Protein AF-A0AAW5VHL7-F1 (afdb_monomer)

Secondary structure (DSSP, 8-state):
--HHHHHHHHHHS-TTS---SHHHHHHHHHHHHHHHHS-HHHHHHHHTT--HHHHHHHHHHHHHHHHHHHHHT-HHHHHHHHHHHHHHTT-S-HHHHHHHHHHHHHHHHHTT--HHHHHHHHGGGS-HHHHHHHHHHHHS-GGGG-GGGGTEEEEEETTEEEEEE-

Solvent-accessible surface area (backbone atoms only — not comparable to full-atom values): 9228 Å² total; per-residue (Å²): 133,57,74,66,59,52,51,57,49,54,63,70,52,71,70,91,51,80,82,92,49,72,67,61,56,49,53,49,37,51,48,33,55,50,59,75,69,48,52,71,72,58,47,54,56,52,41,72,68,55,46,76,67,48,30,54,44,30,51,48,49,21,45,52,26,17,28,49,16,52,67,69,64,34,68,60,31,45,52,22,22,52,43,27,46,32,48,33,46,69,71,86,44,70,68,59,52,50,55,46,50,32,44,40,46,52,26,24,59,74,58,74,45,63,50,66,61,55,52,63,72,48,44,88,73,25,49,73,69,32,33,53,52,51,53,54,58,72,72,46,69,66,83,73,52,41,51,70,80,69,46,36,39,80,45,72,57,96,84,39,52,39,81,39,78,101

Sequence (166 aa):
MKAGEYLTKFESMDTRKRPDSSEVYQIFVDFASLIVSLKEDDLEQIKKQVNLNLAKKLLSISGYLSEYSMFTNSKQCLHAALICHCIEDTFIDYRENIRYLVLIEFAAKKINVDFFNLVKSILPYCSVRTKENLENYINRDGSLNELKNFQIKFKMVEGYPTFLPE

Radius of gyration: 14.68 Å; Cα contacts (8 Å, |Δi|>4): 199; chains: 1; bounding box: 36×28×38 Å

Organism: NCBI:txid2950025

Structure (mmCIF, N/CA/C/O backbone):
data_AF-A0AAW5VHL7-F1
#
_entry.id   AF-A0AAW5VHL7-F1
#
loop_
_atom_site.group_PDB
_atom_site.id
_atom_site.type_symbol
_atom_site.label_atom_id
_atom_site.label_alt_id
_atom_site.label_comp_id
_atom_site.label_asym_id
_atom_site.label_entity_id
_atom_site.label_seq_id
_atom_site.pdbx_PDB_ins_code
_atom_site.Cartn_x
_atom_site.Cartn_y
_atom_site.Cartn_z
_atom_site.occupancy
_atom_site.B_iso_or_equiv
_atom_site.auth_seq_id
_atom_site.auth_comp_id
_atom_site.auth_asym_id
_atom_site.auth_atom_id
_atom_site.pdbx_PDB_model_num
ATOM 1 N N . MET A 1 1 ? 8.256 -2.132 19.561 1.00 66.25 1 MET A N 1
ATOM 2 C CA . MET A 1 1 ? 7.731 -0.812 19.166 1.00 66.25 1 MET A CA 1
ATOM 3 C C . MET A 1 1 ? 6.215 -0.906 19.171 1.00 66.25 1 MET A C 1
ATOM 5 O O . MET A 1 1 ? 5.695 -1.891 18.656 1.00 66.25 1 MET A O 1
ATOM 9 N N . LYS A 1 2 ? 5.513 0.020 19.826 1.00 85.31 2 LYS A N 1
ATOM 10 C CA . LYS A 1 2 ? 4.038 0.064 19.808 1.00 85.31 2 LYS A CA 1
ATOM 11 C C . LYS A 1 2 ? 3.555 0.671 18.488 1.00 85.31 2 LYS A C 1
ATOM 13 O O . LYS A 1 2 ? 4.269 1.462 17.883 1.00 85.31 2 LYS A O 1
ATOM 18 N N . ALA A 1 3 ? 2.336 0.358 18.049 1.00 83.00 3 ALA A N 1
ATOM 19 C CA . ALA A 1 3 ? 1.827 0.841 16.759 1.00 83.00 3 ALA A CA 1
ATOM 20 C C . ALA A 1 3 ? 1.771 2.382 16.676 1.00 83.00 3 ALA A C 1
ATOM 22 O O . ALA A 1 3 ? 2.112 2.947 15.641 1.00 83.00 3 ALA A O 1
ATOM 23 N N . GLY A 1 4 ? 1.470 3.069 17.785 1.00 85.31 4 GLY A N 1
ATOM 24 C CA . GLY A 1 4 ? 1.528 4.535 17.851 1.00 85.31 4 GLY A CA 1
ATOM 25 C C . GLY A 1 4 ? 2.934 5.119 17.640 1.00 85.31 4 GLY A C 1
ATOM 26 O O . GLY A 1 4 ? 3.071 6.168 17.022 1.00 85.31 4 GLY A O 1
ATOM 27 N N . GLU A 1 5 ? 3.994 4.416 18.060 1.00 92.25 5 GLU A N 1
ATOM 28 C CA . GLU A 1 5 ? 5.382 4.868 17.853 1.00 92.25 5 GLU A CA 1
ATOM 29 C C . GLU A 1 5 ? 5.752 4.861 16.360 1.00 92.25 5 GLU A C 1
ATOM 31 O O . GLU A 1 5 ? 6.457 5.758 15.893 1.00 92.25 5 GLU A O 1
ATOM 36 N N . TYR A 1 6 ? 5.230 3.898 15.587 1.00 93.88 6 TYR A N 1
ATOM 37 C CA . TYR A 1 6 ? 5.372 3.899 14.128 1.00 93.88 6 TYR A CA 1
ATOM 38 C C . TYR A 1 6 ? 4.650 5.085 13.491 1.00 93.88 6 TYR A C 1
ATOM 40 O O . TYR A 1 6 ? 5.229 5.741 12.628 1.00 93.88 6 TYR A O 1
ATOM 48 N N . LEU A 1 7 ? 3.425 5.399 13.932 1.00 92.25 7 LEU A N 1
ATOM 49 C CA . LEU A 1 7 ? 2.677 6.538 13.394 1.00 92.25 7 LEU A CA 1
ATOM 50 C C . LEU A 1 7 ? 3.417 7.858 13.629 1.00 92.25 7 LEU A C 1
ATOM 52 O O . LEU A 1 7 ? 3.626 8.604 12.677 1.00 92.25 7 LEU A O 1
ATOM 56 N N . THR A 1 8 ? 3.908 8.107 14.848 1.00 93.12 8 THR A N 1
ATOM 57 C CA . THR A 1 8 ? 4.735 9.292 15.141 1.00 93.12 8 THR A CA 1
ATOM 58 C C . THR A 1 8 ? 5.989 9.329 14.268 1.00 93.12 8 THR A C 1
ATOM 60 O O . THR A 1 8 ? 6.371 10.380 13.747 1.00 93.12 8 THR A O 1
ATOM 63 N N . LYS A 1 9 ? 6.624 8.173 14.042 1.00 94.19 9 LYS A N 1
ATOM 64 C CA . LYS A 1 9 ? 7.777 8.088 13.145 1.00 94.19 9 LYS A CA 1
ATOM 65 C C . LYS A 1 9 ? 7.394 8.484 11.717 1.00 94.19 9 LYS A C 1
ATOM 67 O O . LYS A 1 9 ? 8.079 9.319 11.132 1.00 94.19 9 LYS A O 1
ATOM 72 N N . PHE A 1 10 ? 6.292 7.967 11.177 1.00 94.81 10 PHE A N 1
ATOM 73 C CA . PHE A 1 10 ? 5.799 8.322 9.840 1.00 94.81 10 PHE A CA 1
ATOM 74 C C . PHE A 1 10 ? 5.421 9.799 9.738 1.00 94.81 10 PHE A C 1
ATOM 76 O O . PHE A 1 10 ? 5.740 10.448 8.742 1.00 94.81 10 PHE A O 1
ATOM 83 N N . GLU A 1 11 ? 4.833 10.379 10.783 1.00 93.25 11 GLU A N 1
ATOM 84 C CA . GLU A 1 11 ? 4.562 11.815 10.842 1.00 93.25 11 GLU A CA 1
ATOM 85 C C . GLU A 1 11 ? 5.834 12.660 10.735 1.00 93.25 11 GLU A C 1
ATOM 87 O O . GLU A 1 11 ? 5.789 13.730 10.130 1.00 93.25 11 GLU A O 1
ATOM 92 N N . SER A 1 12 ? 6.975 12.174 11.224 1.00 92.88 12 SER A N 1
ATOM 93 C CA . SER A 1 12 ? 8.259 12.876 11.099 1.00 92.88 12 SER A CA 1
ATOM 94 C C . SER A 1 12 ? 8.988 12.640 9.765 1.00 92.88 12 SER A C 1
ATOM 96 O O . SER A 1 12 ? 9.863 13.424 9.403 1.00 92.88 12 SER A O 1
ATOM 98 N N . MET A 1 13 ? 8.628 11.599 9.003 1.00 93.31 13 MET A N 1
ATOM 99 C CA . MET A 1 13 ? 9.293 11.259 7.736 1.00 93.31 13 MET A CA 1
ATOM 100 C C . MET A 1 13 ? 8.966 12.252 6.609 1.00 93.31 13 MET A C 1
ATOM 102 O O . MET A 1 13 ? 7.810 12.641 6.425 1.00 93.31 13 MET A O 1
ATOM 106 N N . ASP A 1 14 ? 9.966 12.619 5.802 1.00 92.50 14 ASP A N 1
ATOM 107 C CA . ASP A 1 14 ? 9.763 13.382 4.564 1.00 92.50 14 ASP A CA 1
ATOM 108 C C . ASP A 1 14 ? 9.415 12.440 3.404 1.00 92.50 14 ASP A C 1
ATOM 110 O O . ASP A 1 14 ? 10.292 11.871 2.760 1.00 92.50 14 ASP A O 1
ATOM 114 N N . THR A 1 15 ? 8.123 12.297 3.114 1.00 91.88 15 THR A N 1
ATOM 115 C CA . THR A 1 15 ? 7.618 11.466 2.009 1.00 91.88 15 THR A CA 1
ATOM 116 C C . THR A 1 15 ? 7.573 12.205 0.670 1.00 91.88 15 THR A C 1
ATOM 118 O O . THR A 1 15 ? 6.904 11.755 -0.253 1.00 91.88 15 THR A O 1
ATOM 121 N N . ARG A 1 16 ? 8.242 13.361 0.533 1.00 89.44 16 ARG A N 1
ATOM 122 C CA . ARG A 1 16 ? 8.457 13.996 -0.784 1.00 89.44 16 ARG A CA 1
ATOM 123 C C . ARG A 1 16 ? 9.595 13.331 -1.549 1.00 89.44 16 ARG A C 1
ATOM 125 O O . ARG A 1 16 ? 9.714 13.517 -2.759 1.00 89.44 16 ARG A O 1
ATOM 132 N N . LYS A 1 17 ? 10.448 12.590 -0.842 1.00 89.62 17 LYS A N 1
ATOM 133 C CA . LYS A 1 17 ? 11.551 11.820 -1.403 1.00 89.62 17 LYS A CA 1
ATOM 134 C C . LYS A 1 17 ? 11.315 10.342 -1.132 1.00 89.62 17 LYS A C 1
ATOM 136 O O . LYS A 1 17 ? 10.766 9.968 -0.098 1.00 89.62 17 LYS A O 1
ATOM 141 N N . ARG A 1 18 ? 11.763 9.514 -2.072 1.00 91.44 18 ARG A N 1
ATOM 142 C CA . ARG A 1 18 ? 11.817 8.066 -1.878 1.00 91.44 18 ARG A CA 1
ATOM 143 C C . ARG A 1 18 ? 12.775 7.750 -0.730 1.00 91.44 18 ARG A C 1
ATOM 145 O O . ARG A 1 18 ? 13.827 8.390 -0.663 1.00 91.44 18 ARG A O 1
ATOM 152 N N . PRO A 1 19 ? 12.453 6.771 0.126 1.00 93.88 19 PRO A N 1
ATOM 153 C CA . PRO A 1 19 ? 13.441 6.199 1.020 1.00 93.88 19 PRO A CA 1
ATOM 154 C C . PRO A 1 19 ? 14.609 5.621 0.217 1.00 93.88 19 PRO A C 1
ATOM 156 O O . PRO A 1 19 ? 14.400 4.893 -0.755 1.00 93.88 19 PRO A O 1
ATOM 159 N N . ASP A 1 20 ? 15.822 5.952 0.638 1.00 90.94 20 ASP A N 1
ATOM 160 C CA . ASP A 1 20 ? 17.092 5.528 0.043 1.00 90.94 20 ASP A CA 1
ATOM 161 C C . ASP A 1 20 ? 17.699 4.301 0.741 1.00 90.94 20 ASP A C 1
ATOM 163 O O . ASP A 1 20 ? 18.711 3.764 0.294 1.00 90.94 20 ASP A O 1
ATOM 167 N N . SER A 1 21 ? 17.068 3.833 1.820 1.00 93.44 21 SER A N 1
ATOM 168 C CA . SER A 1 21 ? 17.575 2.766 2.675 1.00 93.44 21 SER A CA 1
ATOM 169 C C . SER A 1 21 ? 16.556 1.635 2.829 1.00 93.44 21 SER A C 1
ATOM 171 O O . SER A 1 21 ? 15.354 1.858 3.004 1.00 93.44 21 SER A O 1
ATOM 173 N N . SER A 1 22 ? 17.048 0.393 2.784 1.00 94.75 22 SER A N 1
ATOM 174 C CA . SER A 1 22 ? 16.229 -0.815 2.966 1.00 94.75 22 SER A CA 1
ATOM 175 C C . SER A 1 22 ? 15.593 -0.899 4.359 1.00 94.75 22 SER A C 1
ATOM 177 O O . SER A 1 22 ? 14.477 -1.391 4.518 1.00 94.75 22 SER A O 1
ATOM 179 N N . GLU A 1 23 ? 16.261 -0.337 5.364 1.00 96.31 23 GLU A N 1
ATOM 180 C CA . GLU A 1 23 ? 15.818 -0.294 6.754 1.00 96.31 23 GLU A CA 1
ATOM 181 C C . GLU A 1 23 ? 14.511 0.492 6.902 1.00 96.31 23 GLU A C 1
ATOM 183 O O . GLU A 1 23 ? 13.651 0.121 7.701 1.00 96.31 23 GLU A O 1
ATOM 188 N N . VAL A 1 24 ? 14.323 1.554 6.109 1.00 95.75 24 VAL A N 1
ATOM 189 C CA . VAL A 1 24 ? 13.074 2.330 6.110 1.00 95.75 24 VAL A CA 1
ATOM 190 C C . VAL A 1 24 ? 11.905 1.496 5.592 1.00 95.75 24 VAL A C 1
ATOM 192 O O . VAL A 1 24 ? 10.832 1.517 6.192 1.00 95.75 24 VAL A O 1
ATOM 195 N N . TYR A 1 25 ? 12.112 0.703 4.540 1.00 97.50 25 TYR A N 1
ATOM 196 C CA . TYR A 1 25 ? 11.079 -0.209 4.045 1.00 97.50 25 TYR A CA 1
ATOM 197 C C . TYR A 1 25 ? 10.758 -1.308 5.056 1.00 97.50 25 TYR A C 1
ATOM 199 O O . TYR A 1 25 ? 9.585 -1.624 5.258 1.00 97.50 25 TYR A O 1
ATOM 207 N N . GLN A 1 26 ? 11.774 -1.833 5.747 1.00 97.62 26 GLN A N 1
ATOM 208 C CA . GLN A 1 26 ? 11.567 -2.817 6.806 1.00 97.62 26 GLN A CA 1
ATOM 209 C C . GLN A 1 26 ? 10.684 -2.261 7.928 1.00 97.62 26 GLN A C 1
ATOM 211 O O . GLN A 1 26 ? 9.769 -2.942 8.372 1.00 97.62 26 GLN A O 1
ATOM 216 N N . ILE A 1 27 ? 10.863 -0.994 8.316 1.00 96.88 27 ILE A N 1
ATOM 217 C CA . ILE A 1 27 ? 9.999 -0.334 9.310 1.00 96.88 27 ILE A CA 1
ATOM 218 C C . ILE A 1 27 ? 8.526 -0.342 8.865 1.00 96.88 27 ILE A C 1
ATOM 220 O O . ILE A 1 27 ? 7.641 -0.542 9.696 1.00 96.88 27 ILE A O 1
ATOM 224 N N . PHE A 1 28 ? 8.240 -0.144 7.575 1.00 97.62 28 PHE A N 1
ATOM 225 C CA . PHE A 1 28 ? 6.866 -0.199 7.064 1.00 97.62 28 PHE A CA 1
ATOM 226 C C . PHE A 1 28 ? 6.293 -1.621 7.078 1.00 97.62 28 PHE A C 1
ATOM 228 O O . PHE A 1 28 ? 5.126 -1.816 7.422 1.00 97.62 28 PHE A O 1
ATOM 235 N N . VAL A 1 29 ? 7.112 -2.621 6.744 1.00 98.25 29 VAL A N 1
ATOM 236 C CA . VAL A 1 29 ? 6.725 -4.039 6.800 1.00 98.25 29 VAL A CA 1
ATOM 237 C C . VAL A 1 29 ? 6.484 -4.490 8.244 1.00 98.25 29 VAL A C 1
ATOM 239 O O . VAL A 1 29 ? 5.495 -5.176 8.518 1.00 98.25 29 VAL A O 1
ATOM 242 N N . ASP A 1 30 ? 7.327 -4.062 9.181 1.00 97.94 30 ASP A N 1
ATOM 243 C CA . ASP A 1 30 ? 7.171 -4.344 10.608 1.00 97.94 30 ASP A CA 1
ATOM 244 C C . ASP A 1 30 ? 5.899 -3.698 11.161 1.00 97.94 30 ASP A C 1
ATOM 246 O O . ASP A 1 30 ? 5.145 -4.340 11.892 1.00 97.94 30 ASP A O 1
ATOM 250 N N . PHE A 1 31 ? 5.615 -2.451 10.764 1.00 97.56 31 PHE A N 1
ATOM 251 C CA . PHE A 1 31 ? 4.360 -1.784 11.098 1.00 97.56 31 PHE A CA 1
ATOM 252 C C . PHE A 1 31 ? 3.156 -2.592 10.610 1.00 97.56 31 PHE A C 1
ATOM 254 O O . PHE A 1 31 ? 2.257 -2.881 11.396 1.00 97.56 31 PHE A O 1
ATOM 261 N N . ALA A 1 32 ? 3.148 -3.012 9.344 1.00 97.81 32 ALA A N 1
ATOM 262 C CA . ALA A 1 32 ? 2.050 -3.802 8.798 1.00 97.81 32 ALA A CA 1
ATOM 263 C C . ALA A 1 32 ? 1.878 -5.146 9.522 1.00 97.81 32 ALA A C 1
ATOM 265 O O . ALA A 1 32 ? 0.754 -5.555 9.810 1.00 97.81 32 ALA A O 1
ATOM 266 N N . SER A 1 33 ? 2.987 -5.804 9.863 1.00 97.50 33 SER A N 1
ATOM 267 C CA . SER A 1 33 ? 2.984 -7.058 10.625 1.00 97.50 33 SER A CA 1
ATOM 268 C C . SER A 1 33 ? 2.411 -6.862 12.030 1.00 97.50 33 SER A C 1
ATOM 270 O O . SER A 1 33 ? 1.624 -7.682 12.501 1.00 97.50 33 SER A O 1
ATOM 272 N N . LEU A 1 34 ? 2.747 -5.744 12.679 1.00 96.62 34 LEU A N 1
ATOM 273 C CA . LEU A 1 34 ? 2.177 -5.372 13.967 1.00 96.62 34 LEU A CA 1
ATOM 274 C C . LEU A 1 34 ? 0.667 -5.138 13.857 1.00 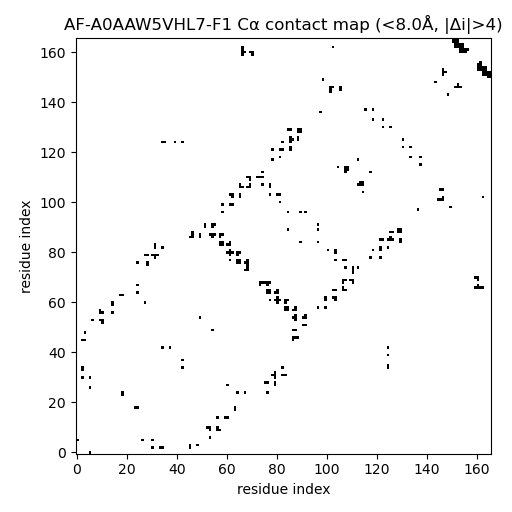96.62 34 LEU A C 1
ATOM 276 O O . LEU A 1 34 ? -0.069 -5.714 14.651 1.00 96.62 34 LEU A O 1
ATOM 280 N N . ILE A 1 35 ? 0.202 -4.370 12.865 1.00 96.50 35 ILE A N 1
ATOM 281 C CA . ILE A 1 35 ? -1.230 -4.108 12.630 1.00 96.50 35 ILE A CA 1
ATOM 282 C C . ILE A 1 35 ? -2.030 -5.407 12.504 1.00 96.50 35 ILE A C 1
ATOM 284 O O . ILE A 1 35 ? -3.061 -5.556 13.151 1.00 96.50 35 ILE A O 1
ATOM 288 N N . VAL A 1 36 ? -1.522 -6.366 11.731 1.00 96.12 36 VAL A N 1
ATOM 289 C CA . VAL A 1 36 ? -2.146 -7.684 11.526 1.00 96.12 36 VAL A CA 1
ATOM 290 C C . VAL A 1 36 ? -2.274 -8.488 12.828 1.00 96.12 36 VAL A C 1
ATOM 292 O O . VAL A 1 36 ? -3.153 -9.341 12.941 1.00 96.12 36 VAL A O 1
ATOM 295 N N . SER A 1 37 ? -1.409 -8.223 13.811 1.00 95.69 37 SER A N 1
ATOM 296 C CA . SER A 1 37 ? -1.405 -8.893 15.118 1.00 95.69 37 SER A CA 1
ATOM 297 C C . SER A 1 37 ? -2.251 -8.198 16.192 1.00 95.69 37 SER A C 1
ATOM 299 O O . SER A 1 37 ? -2.435 -8.758 17.275 1.00 95.69 37 SER A O 1
ATOM 301 N N . LEU A 1 38 ? -2.741 -6.981 15.927 1.00 95.38 38 LEU A N 1
ATOM 302 C CA . LEU A 1 38 ? -3.546 -6.227 16.885 1.00 95.38 38 LEU A CA 1
ATOM 303 C C . LEU A 1 38 ? -4.947 -6.824 17.032 1.00 95.38 38 LEU A C 1
ATOM 305 O O . LEU A 1 38 ? -5.512 -7.400 16.102 1.00 95.38 38 LEU A O 1
ATOM 309 N N . LYS A 1 39 ? -5.535 -6.628 18.214 1.00 94.56 39 LYS A N 1
ATOM 310 C CA . LYS A 1 39 ? -6.971 -6.833 18.416 1.00 94.56 39 LYS A CA 1
ATOM 311 C C . LYS A 1 39 ? -7.755 -5.718 17.726 1.00 94.56 39 LYS A C 1
ATOM 313 O O . LYS A 1 39 ? -7.228 -4.629 17.512 1.00 94.56 39 LYS A O 1
ATOM 318 N N . GLU A 1 40 ? -9.027 -5.977 17.442 1.00 92.62 40 GLU A N 1
ATOM 319 C CA . GLU A 1 40 ? -9.926 -5.016 16.790 1.00 92.62 40 GLU A CA 1
ATOM 320 C C . GLU A 1 40 ? -9.979 -3.668 17.530 1.00 92.62 40 GLU A C 1
ATOM 322 O O . GLU A 1 40 ? -9.786 -2.627 16.910 1.00 92.62 40 GLU A O 1
ATOM 327 N N . ASP A 1 41 ? -10.106 -3.678 18.861 1.00 93.94 41 ASP A N 1
ATOM 328 C CA . ASP A 1 41 ? -10.128 -2.447 19.665 1.00 93.94 41 ASP A CA 1
ATOM 329 C C . ASP A 1 41 ? -8.837 -1.621 19.534 1.00 93.94 41 ASP A C 1
ATOM 331 O O . ASP A 1 41 ? -8.886 -0.394 19.411 1.00 93.94 41 ASP A O 1
ATOM 335 N N . ASP A 1 42 ? -7.674 -2.281 19.540 1.00 94.50 42 ASP A N 1
ATOM 336 C CA . ASP A 1 42 ? -6.373 -1.618 19.394 1.00 94.50 42 ASP A CA 1
ATOM 337 C C . ASP A 1 42 ? -6.209 -1.060 17.975 1.00 94.50 42 ASP A C 1
ATOM 339 O O . ASP A 1 42 ? -5.723 0.055 17.783 1.00 94.50 42 ASP A O 1
ATOM 343 N N . LEU A 1 43 ? -6.657 -1.811 16.969 1.00 93.81 43 LEU A N 1
ATOM 344 C CA . LEU A 1 43 ? -6.656 -1.390 15.574 1.00 93.81 43 LEU A CA 1
ATOM 345 C C . LEU A 1 43 ? -7.524 -0.142 15.358 1.00 93.81 43 LEU A C 1
ATOM 347 O O . LEU A 1 43 ? -7.088 0.812 14.712 1.00 93.81 43 LEU A O 1
ATOM 351 N N . GLU A 1 44 ? -8.716 -0.107 15.948 1.00 92.56 44 GLU A N 1
ATOM 352 C CA . GLU A 1 44 ? -9.604 1.055 15.898 1.00 92.56 44 GLU A CA 1
ATOM 353 C C . GLU A 1 44 ? -9.005 2.273 16.619 1.00 92.56 44 GLU A C 1
ATOM 355 O O . GLU A 1 44 ? -9.139 3.407 16.151 1.00 92.56 44 GLU A O 1
ATOM 360 N N . GLN A 1 45 ? -8.276 2.074 17.722 1.00 93.69 45 GLN A N 1
ATOM 361 C CA . GLN A 1 45 ? -7.531 3.161 18.370 1.00 93.69 45 GLN A CA 1
ATOM 362 C C . GLN A 1 45 ? -6.408 3.718 17.489 1.00 93.69 45 GLN A C 1
ATOM 364 O O . GLN A 1 45 ? -6.153 4.924 17.519 1.00 93.69 45 GLN A O 1
ATOM 369 N N . ILE A 1 46 ? -5.737 2.871 16.709 1.00 94.31 46 ILE A N 1
ATOM 370 C CA . ILE A 1 46 ? -4.707 3.304 15.759 1.00 94.31 46 ILE A CA 1
ATOM 371 C C . ILE A 1 46 ? -5.325 4.108 14.617 1.00 94.31 46 ILE A C 1
ATOM 373 O O . ILE A 1 46 ? -4.847 5.205 14.334 1.00 94.31 46 ILE A O 1
ATOM 377 N N . LYS A 1 47 ? -6.423 3.636 14.015 1.00 93.00 47 LYS A N 1
ATOM 378 C CA . LYS A 1 47 ? -7.125 4.372 12.948 1.00 93.00 47 LYS A CA 1
ATOM 379 C C . LYS A 1 47 ? -7.580 5.762 13.407 1.00 93.00 47 LYS A C 1
ATOM 381 O O . LYS A 1 47 ? -7.423 6.731 12.673 1.00 93.00 47 LYS A O 1
ATOM 386 N N . LYS A 1 48 ? -8.051 5.902 14.652 1.00 93.25 48 LYS A N 1
ATOM 387 C CA . LYS A 1 48 ? -8.456 7.202 15.232 1.00 93.25 48 LYS A CA 1
ATOM 388 C C . LYS A 1 48 ? -7.316 8.215 15.382 1.00 93.25 48 LYS A C 1
ATOM 390 O O . LYS A 1 48 ? -7.589 9.406 15.503 1.00 93.25 48 LYS A O 1
ATOM 395 N N . GLN A 1 49 ? -6.059 7.771 15.390 1.00 94.31 49 GLN A N 1
ATOM 396 C CA . GLN A 1 49 ? -4.888 8.655 15.442 1.00 94.31 49 GLN A CA 1
ATOM 397 C C . GLN A 1 49 ? -4.487 9.176 14.054 1.00 94.31 49 GLN A C 1
ATOM 399 O O . GLN A 1 49 ? -3.662 10.085 13.953 1.00 94.31 49 GLN A O 1
ATOM 404 N N . VAL A 1 50 ? -5.061 8.628 12.979 1.00 95.12 50 VAL A N 1
ATOM 405 C CA . VAL A 1 50 ? -4.723 9.012 11.610 1.00 95.12 50 VAL A CA 1
ATOM 406 C C . VAL A 1 50 ? -5.409 10.324 11.249 1.00 95.12 50 VAL A C 1
ATOM 408 O O . VAL A 1 50 ? -6.610 10.393 11.007 1.00 95.12 50 VAL A O 1
ATOM 411 N N . ASN A 1 51 ? -4.617 11.392 11.197 1.00 94.56 51 ASN A N 1
ATOM 412 C CA . ASN A 1 51 ? -5.035 12.673 10.637 1.00 94.56 51 ASN A CA 1
ATOM 413 C C . ASN A 1 51 ? -4.781 12.727 9.117 1.00 94.56 51 ASN A C 1
ATOM 415 O O . ASN A 1 51 ? -4.078 11.892 8.546 1.00 94.56 51 ASN A O 1
ATOM 419 N N . LEU A 1 52 ? -5.307 13.761 8.453 1.00 94.00 52 LEU A N 1
ATOM 420 C CA . LEU A 1 52 ? -5.182 13.932 7.000 1.00 94.00 52 LEU A CA 1
ATOM 421 C C . LEU A 1 52 ? -3.723 13.988 6.507 1.00 94.00 52 LEU A C 1
ATOM 423 O O . LEU A 1 52 ? -3.429 13.569 5.389 1.00 94.00 52 LEU A O 1
ATOM 427 N N . ASN A 1 53 ? -2.799 14.524 7.305 1.00 94.50 53 ASN A N 1
ATOM 428 C CA . ASN A 1 53 ? -1.390 14.581 6.923 1.00 94.50 53 ASN A CA 1
ATOM 429 C C . ASN A 1 53 ? -0.760 13.183 6.946 1.00 94.50 53 ASN A C 1
ATOM 431 O O . ASN A 1 53 ? -0.109 12.785 5.984 1.00 94.50 53 ASN A O 1
ATOM 435 N N . LEU A 1 54 ? -0.998 12.417 8.010 1.00 96.06 54 LEU A N 1
ATOM 436 C CA . LEU A 1 54 ? -0.531 11.040 8.122 1.00 96.06 54 LEU A CA 1
ATOM 437 C C . LEU A 1 54 ? -1.164 10.138 7.052 1.00 96.06 54 LEU A C 1
ATOM 439 O O . LEU A 1 54 ? -0.457 9.337 6.448 1.00 96.06 54 LEU A O 1
ATOM 443 N N . ALA A 1 55 ? -2.442 10.342 6.729 1.00 95.94 55 ALA A N 1
ATOM 444 C CA . ALA A 1 55 ? -3.118 9.692 5.607 1.00 95.94 55 ALA A CA 1
ATOM 445 C C . ALA A 1 55 ? -2.364 9.887 4.273 1.00 95.94 55 ALA A C 1
ATOM 447 O O . ALA A 1 55 ? -2.042 8.912 3.592 1.00 95.94 55 ALA A O 1
ATOM 448 N N . LYS A 1 56 ? -1.970 11.129 3.937 1.00 95.50 56 LYS A N 1
ATOM 449 C CA . LYS A 1 56 ? -1.165 11.422 2.727 1.00 95.50 56 LYS A CA 1
ATOM 450 C C . LYS A 1 56 ? 0.126 10.615 2.720 1.00 95.50 56 LYS A C 1
ATOM 452 O O . LYS A 1 56 ? 0.495 10.040 1.699 1.00 95.50 56 LYS A O 1
ATOM 457 N N . LYS A 1 57 ? 0.802 10.572 3.869 1.00 96.56 57 LYS A N 1
ATOM 458 C CA . LYS A 1 57 ? 2.069 9.856 4.023 1.00 96.56 57 LYS A CA 1
ATOM 459 C C . LYS A 1 57 ? 1.896 8.353 3.873 1.00 96.56 57 LYS A C 1
ATOM 461 O O . LYS A 1 57 ? 2.703 7.747 3.181 1.00 96.56 57 LYS A O 1
ATOM 466 N N . LEU A 1 58 ? 0.853 7.764 4.457 1.00 97.25 58 LEU A N 1
ATOM 467 C CA . LEU A 1 58 ? 0.547 6.337 4.320 1.00 97.25 58 LEU A CA 1
ATOM 468 C C . LEU A 1 58 ? 0.306 5.952 2.855 1.00 97.25 58 LEU A C 1
ATOM 470 O O . LEU A 1 58 ? 0.852 4.948 2.400 1.00 97.25 58 LEU A O 1
ATOM 474 N N . LEU A 1 59 ? -0.417 6.778 2.091 1.00 96.12 59 LEU A N 1
ATOM 475 C CA . LEU A 1 59 ? -0.566 6.563 0.650 1.00 96.12 59 LEU A CA 1
ATOM 476 C C . LEU A 1 59 ? 0.780 6.661 -0.077 1.00 96.12 59 LEU A C 1
ATOM 478 O O . LEU A 1 59 ? 1.143 5.734 -0.796 1.00 96.12 59 LEU A O 1
ATOM 482 N N . SER A 1 60 ? 1.581 7.704 0.158 1.00 96.44 60 SER A N 1
ATOM 483 C CA . SER A 1 60 ? 2.920 7.800 -0.450 1.00 96.44 60 SER A CA 1
ATOM 484 C C . SER A 1 60 ? 3.812 6.598 -0.107 1.00 96.44 60 SER A C 1
ATOM 486 O O . SER A 1 60 ? 4.459 6.041 -0.993 1.00 96.44 60 SER A O 1
ATOM 488 N N . ILE A 1 61 ? 3.793 6.150 1.153 1.00 97.75 61 ILE A N 1
ATOM 489 C CA . ILE A 1 61 ? 4.500 4.951 1.624 1.00 97.75 61 ILE A CA 1
ATOM 490 C C . ILE A 1 61 ? 4.032 3.708 0.858 1.00 97.75 61 ILE A C 1
ATOM 492 O O . ILE A 1 61 ? 4.872 2.918 0.428 1.00 97.75 61 ILE A O 1
ATOM 496 N N . SER A 1 62 ? 2.727 3.549 0.616 1.00 98.19 62 SER A N 1
ATOM 497 C CA . SER A 1 62 ? 2.193 2.430 -0.177 1.00 98.19 62 SER A CA 1
ATOM 498 C C . SER A 1 62 ? 2.743 2.411 -1.613 1.00 98.19 62 SER A C 1
ATOM 500 O O . SER A 1 62 ? 3.093 1.350 -2.139 1.00 98.19 62 SER A O 1
ATOM 502 N N . GLY A 1 63 ? 2.917 3.587 -2.228 1.00 97.94 63 GLY A N 1
ATOM 503 C CA . GLY A 1 63 ? 3.544 3.725 -3.542 1.00 97.94 63 GLY A CA 1
ATOM 504 C C . GLY A 1 63 ? 5.012 3.300 -3.526 1.00 97.94 63 GLY A C 1
ATOM 505 O O . GLY A 1 63 ? 5.435 2.513 -4.372 1.00 97.94 63 GLY A O 1
ATOM 506 N N . TYR A 1 64 ? 5.774 3.742 -2.522 1.00 98.00 64 TYR A N 1
ATOM 507 C CA . TYR A 1 64 ? 7.176 3.345 -2.364 1.00 98.00 64 TYR A CA 1
ATOM 508 C C . TYR A 1 64 ? 7.334 1.848 -2.090 1.00 98.00 64 TYR A C 1
ATOM 510 O O . TYR A 1 64 ? 8.209 1.209 -2.667 1.00 98.00 64 TYR A O 1
ATOM 518 N N . LEU A 1 65 ? 6.463 1.256 -1.272 1.00 98.56 65 LEU A N 1
ATOM 519 C CA . LEU A 1 65 ? 6.433 -0.191 -1.051 1.00 98.56 65 LEU A CA 1
ATOM 520 C C . LEU A 1 65 ? 6.111 -0.967 -2.332 1.00 98.56 65 LEU A C 1
ATOM 522 O O . LEU A 1 65 ? 6.665 -2.043 -2.544 1.00 98.56 65 LEU A O 1
ATOM 526 N N . SER A 1 66 ? 5.262 -0.420 -3.204 1.00 98.56 66 SER A N 1
ATOM 527 C CA . SER A 1 66 ? 4.960 -1.020 -4.509 1.00 98.56 66 SER A CA 1
ATOM 528 C C . SER A 1 66 ? 6.193 -1.032 -5.412 1.00 98.56 66 SER A C 1
ATOM 530 O O . SER A 1 66 ? 6.534 -2.074 -5.970 1.00 98.56 66 SER A O 1
ATOM 532 N N . GLU A 1 67 ? 6.915 0.087 -5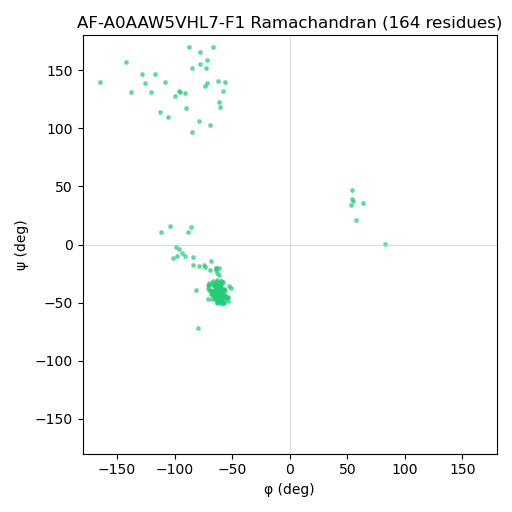.503 1.00 98.31 67 GLU A N 1
ATOM 533 C CA . GLU A 1 67 ? 8.199 0.172 -6.214 1.00 98.31 67 GLU A CA 1
ATOM 534 C C . GLU A 1 67 ? 9.227 -0.821 -5.645 1.00 98.31 67 GLU A C 1
ATOM 536 O O . GLU A 1 67 ? 9.788 -1.644 -6.374 1.00 98.31 67 GLU A O 1
ATOM 541 N N . TYR A 1 68 ? 9.409 -0.808 -4.322 1.00 98.31 68 TYR A N 1
ATOM 542 C CA . TYR A 1 68 ? 10.386 -1.646 -3.631 1.00 98.31 68 TYR A CA 1
ATOM 543 C C . TYR A 1 68 ? 10.055 -3.140 -3.707 1.00 98.31 68 TYR A C 1
ATOM 545 O O . TYR A 1 68 ? 10.957 -3.977 -3.785 1.00 98.31 68 TYR A O 1
ATOM 553 N N . SER A 1 69 ? 8.769 -3.496 -3.754 1.00 98.56 69 SER A N 1
ATOM 554 C CA . SER A 1 69 ? 8.335 -4.883 -3.943 1.00 98.56 69 SER A CA 1
ATOM 555 C C . SER A 1 69 ? 8.800 -5.452 -5.280 1.00 98.56 69 SER A C 1
ATOM 557 O O . SER A 1 69 ? 9.208 -6.608 -5.329 1.00 98.56 69 SER A O 1
ATOM 559 N N . MET A 1 70 ? 8.800 -4.640 -6.345 1.00 98.38 70 MET A N 1
ATOM 560 C CA . MET A 1 70 ? 9.300 -5.046 -7.658 1.00 98.38 70 MET A CA 1
ATOM 561 C C . MET A 1 70 ? 10.819 -5.192 -7.651 1.00 98.38 70 MET A C 1
ATOM 563 O O . MET A 1 70 ? 11.348 -6.080 -8.312 1.00 98.38 70 MET A O 1
ATOM 567 N N . PHE A 1 71 ? 11.517 -4.345 -6.892 1.00 97.81 71 PHE A N 1
ATOM 568 C CA . PHE A 1 71 ? 12.971 -4.407 -6.763 1.00 97.81 71 PHE A CA 1
ATOM 569 C C . PHE A 1 71 ? 13.428 -5.661 -6.007 1.00 97.81 71 PHE A C 1
ATOM 571 O O . PHE A 1 71 ? 14.376 -6.326 -6.410 1.00 97.81 71 PHE A O 1
ATOM 578 N N . THR A 1 72 ? 12.732 -6.000 -4.921 1.00 97.69 72 THR A N 1
ATOM 579 C CA . THR A 1 72 ? 13.096 -7.102 -4.012 1.00 97.69 72 THR A CA 1
ATOM 580 C C . THR A 1 72 ? 12.331 -8.399 -4.258 1.00 97.69 72 THR A C 1
ATOM 582 O O . THR A 1 72 ? 12.574 -9.392 -3.576 1.00 97.69 72 THR A O 1
ATOM 585 N N . ASN A 1 73 ? 11.394 -8.403 -5.208 1.00 97.94 73 ASN A N 1
ATOM 586 C CA . ASN A 1 73 ? 10.461 -9.501 -5.447 1.00 97.94 73 ASN A CA 1
ATOM 587 C C . ASN A 1 73 ? 9.667 -9.907 -4.179 1.00 97.94 73 ASN A C 1
ATOM 589 O O . ASN A 1 73 ? 9.460 -11.090 -3.904 1.00 97.94 73 ASN A O 1
ATOM 593 N N . SER A 1 74 ? 9.248 -8.922 -3.370 1.00 98.12 74 SER A N 1
ATOM 594 C CA . SER A 1 74 ? 8.679 -9.145 -2.031 1.00 98.12 74 SER A CA 1
ATOM 595 C C . SER A 1 74 ? 7.161 -8.948 -1.968 1.0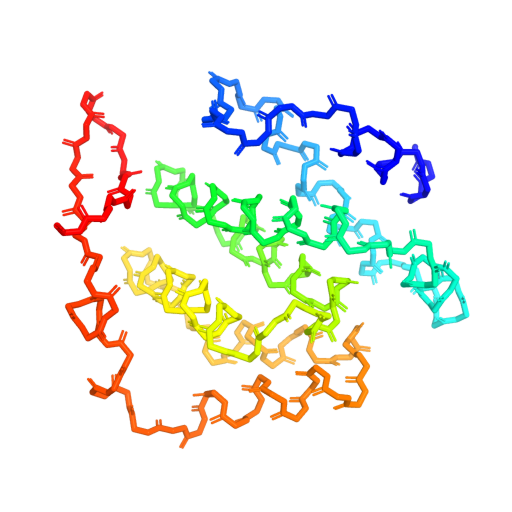0 98.12 74 SER A C 1
ATOM 597 O O . SER A 1 74 ? 6.651 -7.825 -1.953 1.00 98.12 74 SER A O 1
ATOM 599 N N . LYS A 1 75 ? 6.422 -10.054 -1.795 1.00 98.38 75 LYS A N 1
ATOM 600 C CA . LYS A 1 75 ? 4.974 -10.034 -1.502 1.00 98.38 75 LYS A CA 1
ATOM 601 C C . LYS A 1 75 ? 4.646 -9.292 -0.198 1.00 98.38 75 LYS A C 1
ATOM 603 O O . LYS A 1 75 ? 3.583 -8.685 -0.089 1.00 98.38 75 LYS A O 1
ATOM 608 N N . GLN A 1 76 ? 5.541 -9.328 0.789 1.00 98.44 76 GLN A N 1
ATOM 609 C CA . GLN A 1 76 ? 5.334 -8.678 2.089 1.00 98.44 76 GLN A CA 1
ATOM 610 C C . GLN A 1 76 ? 5.266 -7.154 1.950 1.00 98.44 76 GLN A C 1
ATOM 612 O O . GLN A 1 76 ? 4.461 -6.520 2.627 1.00 98.44 76 GLN A O 1
ATOM 617 N N . CYS A 1 77 ? 6.032 -6.574 1.021 1.00 98.69 77 CYS A N 1
ATOM 618 C CA . CYS A 1 77 ? 5.958 -5.144 0.724 1.00 98.69 77 CYS A CA 1
ATOM 619 C C . CYS A 1 77 ? 4.589 -4.756 0.146 1.00 98.69 77 CYS A C 1
ATOM 621 O O . CYS A 1 77 ? 4.004 -3.768 0.579 1.00 98.69 77 CYS A O 1
ATOM 623 N N . LEU A 1 78 ? 4.029 -5.565 -0.763 1.00 98.81 78 LEU A N 1
ATOM 624 C CA . LEU A 1 78 ? 2.676 -5.335 -1.291 1.00 98.81 78 LEU A CA 1
ATOM 625 C C . LEU A 1 78 ? 1.599 -5.485 -0.213 1.00 98.81 78 LEU A C 1
ATOM 627 O O . LEU A 1 78 ? 0.656 -4.700 -0.164 1.00 98.81 78 LEU A O 1
ATOM 631 N N . HIS A 1 79 ? 1.746 -6.474 0.672 1.00 98.62 79 HIS A N 1
ATOM 632 C CA . HIS A 1 79 ? 0.852 -6.631 1.816 1.00 98.62 79 HIS A CA 1
ATOM 633 C C . HIS A 1 79 ? 0.898 -5.390 2.718 1.00 98.62 79 HIS A C 1
ATOM 635 O O . HIS A 1 79 ? -0.142 -4.851 3.086 1.00 98.62 79 HIS A O 1
ATOM 641 N N . ALA A 1 80 ? 2.099 -4.898 3.034 1.00 98.62 80 ALA A N 1
ATOM 642 C CA . ALA A 1 80 ? 2.275 -3.682 3.817 1.00 98.62 80 ALA A CA 1
ATOM 643 C C . ALA A 1 80 ? 1.665 -2.453 3.128 1.00 98.62 80 ALA A C 1
ATOM 645 O O . ALA A 1 80 ? 1.002 -1.658 3.791 1.00 98.62 80 ALA A O 1
ATOM 646 N N . ALA A 1 81 ? 1.796 -2.342 1.801 1.00 98.62 81 ALA A N 1
ATOM 647 C CA . ALA A 1 81 ? 1.185 -1.266 1.027 1.00 98.62 81 ALA A CA 1
ATOM 648 C C . ALA A 1 81 ? -0.346 -1.256 1.179 1.00 98.62 81 ALA A C 1
ATOM 650 O O . ALA A 1 81 ? -0.929 -0.204 1.425 1.00 98.62 81 ALA A O 1
ATOM 651 N N . LEU A 1 82 ? -1.001 -2.420 1.117 1.00 98.50 82 LEU A N 1
ATOM 652 C CA . LEU A 1 82 ? -2.449 -2.517 1.338 1.00 98.50 82 LEU A CA 1
ATOM 653 C C . LEU A 1 82 ? -2.854 -2.265 2.795 1.00 98.50 82 LEU A C 1
ATOM 655 O O . LEU A 1 82 ? -3.903 -1.673 3.042 1.00 98.50 82 LEU A O 1
ATOM 659 N N . ILE A 1 83 ? -2.028 -2.650 3.771 1.00 98.19 83 ILE A N 1
ATOM 660 C CA . ILE A 1 83 ? -2.277 -2.290 5.173 1.00 98.19 83 ILE A CA 1
ATOM 661 C C . ILE A 1 83 ? -2.224 -0.768 5.362 1.00 98.19 83 ILE A C 1
ATOM 663 O O . ILE A 1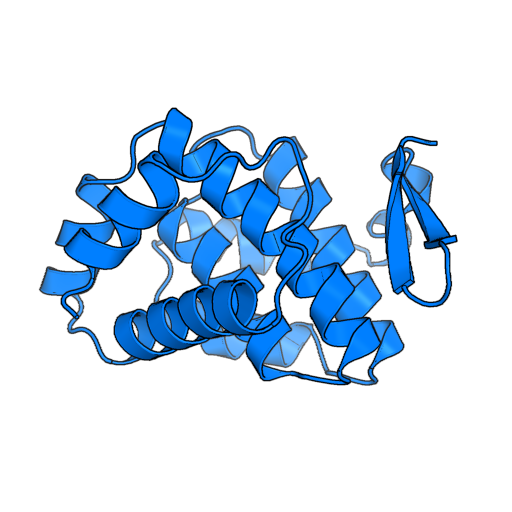 83 ? -3.065 -0.229 6.079 1.00 98.19 83 ILE A O 1
ATOM 667 N N . CYS A 1 84 ? -1.327 -0.051 4.673 1.00 97.81 84 CYS A N 1
ATOM 668 C CA . CYS A 1 84 ? -1.346 1.415 4.674 1.00 97.81 84 CYS A CA 1
ATOM 669 C C . CYS A 1 84 ? -2.698 1.972 4.200 1.00 97.81 84 CYS A C 1
ATOM 671 O O . CYS A 1 84 ? -3.178 2.922 4.809 1.00 97.81 84 CYS A O 1
ATOM 673 N N . HIS A 1 85 ? -3.346 1.356 3.203 1.00 96.94 85 HIS A N 1
ATOM 674 C CA . HIS A 1 85 ? -4.706 1.727 2.791 1.00 96.94 85 HIS A CA 1
ATOM 675 C C . HIS A 1 85 ? -5.764 1.410 3.859 1.00 96.94 85 HIS A C 1
ATOM 677 O O . HIS A 1 85 ? -6.619 2.252 4.117 1.00 96.94 85 HIS A O 1
ATOM 683 N N . CYS A 1 86 ? -5.708 0.247 4.526 1.00 96.00 86 CYS A N 1
ATOM 684 C CA . CYS A 1 86 ? -6.642 -0.050 5.627 1.00 96.00 86 CYS A CA 1
ATOM 685 C C . CYS A 1 86 ? -6.524 0.955 6.785 1.00 96.00 86 CYS A C 1
ATOM 687 O O . CYS A 1 86 ? -7.532 1.276 7.411 1.00 96.00 86 CYS A O 1
ATOM 689 N N . ILE A 1 87 ? -5.309 1.424 7.089 1.00 96.62 87 ILE A N 1
ATOM 690 C CA . ILE A 1 87 ? -5.061 2.376 8.181 1.00 96.62 87 ILE A CA 1
ATOM 691 C C . ILE A 1 87 ? -5.367 3.817 7.765 1.00 96.62 87 ILE A C 1
ATOM 693 O O . ILE A 1 87 ? -5.928 4.565 8.559 1.00 96.62 87 ILE A O 1
ATOM 697 N N . GLU A 1 88 ? -5.035 4.207 6.532 1.00 95.00 88 GLU A N 1
ATOM 698 C CA . GLU A 1 88 ? -5.443 5.500 5.963 1.00 95.00 88 GLU A CA 1
ATOM 699 C C . GLU A 1 88 ? -6.958 5.612 5.804 1.00 95.00 88 GLU A C 1
ATOM 701 O O . GLU A 1 88 ? -7.494 6.711 5.747 1.00 95.00 88 GLU A O 1
ATOM 706 N N . ASP A 1 89 ? -7.639 4.474 5.756 1.00 93.31 89 ASP A N 1
ATOM 707 C CA . ASP A 1 89 ? -9.079 4.316 5.791 1.00 93.31 89 ASP A CA 1
ATOM 708 C C . ASP A 1 89 ? -9.850 5.062 4.691 1.00 93.31 89 ASP A C 1
ATOM 710 O O . ASP A 1 89 ? -11.039 5.306 4.847 1.00 93.31 89 ASP A O 1
ATOM 714 N N . THR A 1 90 ? -9.246 5.436 3.561 1.00 89.12 90 THR A N 1
ATOM 715 C CA . THR A 1 90 ? -9.851 6.270 2.498 1.00 89.12 90 THR A CA 1
ATOM 716 C C . THR A 1 90 ? -10.211 7.706 2.918 1.00 89.12 90 THR A C 1
ATOM 718 O O . THR A 1 90 ? -11.212 8.266 2.471 1.00 89.12 90 THR A O 1
ATOM 721 N N . PHE A 1 91 ? -9.399 8.323 3.784 1.00 87.44 91 PHE A N 1
ATOM 722 C CA . PHE A 1 91 ? -9.579 9.692 4.293 1.00 87.44 91 PHE A CA 1
ATOM 723 C C . PHE A 1 91 ? -9.407 10.807 3.251 1.00 87.44 91 PHE A C 1
ATOM 725 O O . PHE A 1 91 ? -10.029 11.859 3.394 1.00 87.44 91 PHE A O 1
ATOM 732 N N . ILE A 1 92 ? -8.533 10.632 2.261 1.00 82.31 92 ILE A N 1
ATOM 733 C CA . ILE A 1 92 ? -8.097 11.731 1.377 1.00 82.31 92 ILE A CA 1
ATOM 734 C C . ILE A 1 92 ? -9.130 12.024 0.291 1.00 82.31 92 ILE A C 1
ATOM 736 O O . ILE A 1 92 ? -9.775 13.068 0.282 1.00 82.31 92 ILE A O 1
ATOM 740 N N . ASP A 1 93 ? -9.215 11.103 -0.663 1.00 85.81 93 ASP A N 1
ATOM 741 C CA . ASP A 1 93 ? -10.087 11.107 -1.828 1.00 85.81 93 ASP A CA 1
ATOM 742 C C . ASP A 1 93 ? -10.067 9.678 -2.385 1.00 85.81 93 ASP A C 1
ATOM 744 O O . ASP A 1 93 ? -9.022 9.013 -2.436 1.00 85.81 93 ASP A O 1
ATOM 748 N N . TYR A 1 94 ? -11.230 9.210 -2.817 1.00 84.25 94 TYR A N 1
ATOM 749 C CA . TYR A 1 94 ? -11.405 7.942 -3.507 1.00 84.25 94 TYR A CA 1
ATOM 750 C C . TYR A 1 94 ? -10.531 7.824 -4.769 1.00 84.25 94 TYR A C 1
ATOM 752 O O . TYR A 1 94 ? -9.948 6.770 -5.023 1.00 84.25 94 TYR A O 1
ATOM 760 N N . ARG A 1 95 ? -10.384 8.904 -5.549 1.00 89.88 95 ARG A N 1
ATOM 761 C CA . ARG A 1 95 ? -9.578 8.915 -6.784 1.00 89.88 95 ARG A CA 1
ATOM 762 C C . ARG A 1 95 ? -8.102 8.673 -6.506 1.00 89.88 95 ARG A C 1
ATOM 764 O O . ARG A 1 95 ? -7.468 7.897 -7.219 1.00 89.88 95 ARG A O 1
ATOM 771 N N . GLU A 1 96 ? -7.572 9.311 -5.467 1.00 91.62 96 GLU A N 1
ATOM 772 C CA . GLU A 1 96 ? -6.173 9.141 -5.081 1.00 91.62 96 GLU A CA 1
ATOM 773 C C . GLU A 1 96 ? -5.939 7.730 -4.531 1.00 91.62 96 GLU A C 1
ATOM 775 O O . GLU A 1 96 ? -4.966 7.076 -4.894 1.00 91.62 96 GLU A O 1
ATOM 780 N N . ASN A 1 97 ? -6.882 7.195 -3.752 1.00 93.62 97 ASN A N 1
ATOM 781 C CA . ASN A 1 97 ? -6.821 5.810 -3.291 1.00 93.62 97 ASN A CA 1
ATOM 782 C C . ASN A 1 97 ? -6.776 4.803 -4.452 1.00 93.62 97 ASN A C 1
ATOM 784 O O . ASN A 1 97 ? -5.892 3.947 -4.476 1.00 93.62 97 ASN A O 1
ATOM 788 N N . ILE A 1 98 ? -7.654 4.939 -5.455 1.00 95.38 98 ILE A N 1
ATOM 789 C CA . ILE A 1 98 ? -7.607 4.106 -6.671 1.00 95.38 98 ILE A CA 1
ATOM 790 C C . ILE A 1 98 ? -6.244 4.213 -7.348 1.00 95.38 98 ILE A C 1
ATOM 792 O O . ILE A 1 98 ? -5.694 3.199 -7.779 1.00 95.38 98 ILE A O 1
ATOM 796 N N . ARG A 1 99 ? -5.706 5.430 -7.467 1.00 96.12 99 ARG A N 1
ATOM 797 C CA . ARG A 1 99 ? -4.422 5.668 -8.125 1.00 96.12 99 ARG A CA 1
ATOM 798 C C . ARG A 1 99 ? -3.307 4.842 -7.481 1.00 96.12 99 ARG A C 1
ATOM 800 O O . ARG A 1 99 ? -2.548 4.209 -8.208 1.00 96.12 99 ARG A O 1
ATOM 807 N N . TYR A 1 100 ? -3.231 4.803 -6.151 1.00 97.44 100 TYR A N 1
ATOM 808 C CA . TYR A 1 100 ? -2.249 3.977 -5.440 1.00 97.44 100 TYR A CA 1
ATOM 809 C C . TYR A 1 100 ? -2.556 2.476 -5.528 1.00 97.44 100 TYR A C 1
ATOM 811 O O . TYR A 1 100 ? -1.632 1.694 -5.741 1.00 97.44 100 TYR A O 1
ATOM 819 N N . LEU A 1 101 ? -3.827 2.059 -5.491 1.00 97.75 101 LEU A N 1
ATOM 820 C CA . LEU A 1 101 ? -4.199 0.653 -5.712 1.00 97.75 101 LEU A CA 1
ATOM 821 C C . LEU A 1 101 ? -3.744 0.144 -7.087 1.00 97.75 101 LEU A C 1
ATOM 823 O O . LEU A 1 101 ? -3.253 -0.976 -7.191 1.00 97.75 101 LEU A O 1
ATOM 827 N N . VAL A 1 102 ? -3.812 0.989 -8.120 1.00 98.25 102 VAL A N 1
ATOM 828 C CA . VAL A 1 102 ? -3.286 0.685 -9.461 1.00 98.25 102 VAL A CA 1
ATOM 829 C C . VAL A 1 102 ? -1.773 0.463 -9.456 1.00 98.25 102 VAL A C 1
ATOM 831 O O . VAL A 1 102 ? -1.284 -0.419 -10.165 1.00 98.25 102 VAL A O 1
ATOM 834 N N . LEU A 1 103 ? -1.020 1.204 -8.635 1.00 98.50 103 LEU A N 1
ATOM 835 C CA . LEU A 1 103 ? 0.419 0.971 -8.473 1.00 98.50 103 LEU A CA 1
ATOM 836 C C . LEU A 1 103 ? 0.694 -0.394 -7.836 1.00 98.50 103 LEU A C 1
ATOM 838 O O . LEU A 1 103 ? 1.555 -1.131 -8.321 1.00 98.50 103 LEU A O 1
ATOM 842 N N . ILE A 1 104 ? -0.059 -0.738 -6.787 1.00 98.62 104 ILE A N 1
ATOM 843 C CA . ILE A 1 104 ? 0.076 -2.014 -6.074 1.00 98.62 104 ILE A CA 1
ATOM 844 C C . ILE A 1 104 ? -0.310 -3.176 -6.998 1.00 98.62 104 ILE A C 1
ATOM 846 O O . ILE A 1 104 ? 0.422 -4.161 -7.068 1.00 98.62 104 ILE A O 1
ATOM 850 N N . GLU A 1 105 ? -1.410 -3.069 -7.751 1.00 98.62 105 GLU A N 1
ATOM 851 C CA . GLU A 1 105 ? -1.832 -4.099 -8.708 1.00 98.62 105 GLU A CA 1
ATOM 852 C C . GLU A 1 105 ? -0.794 -4.290 -9.822 1.00 98.62 105 GLU A C 1
ATOM 854 O O . GLU A 1 105 ? -0.443 -5.423 -10.166 1.00 98.62 105 GLU A O 1
ATOM 859 N N . PHE A 1 106 ? -0.257 -3.198 -10.377 1.00 98.62 106 PHE A N 1
ATOM 860 C CA . PHE A 1 106 ? 0.803 -3.279 -11.380 1.00 98.62 106 PHE A CA 1
ATOM 861 C C . PHE A 1 106 ? 2.052 -3.970 -10.823 1.00 98.62 106 PHE A C 1
ATOM 863 O O . PHE A 1 106 ? 2.612 -4.857 -11.474 1.00 98.62 106 PHE A O 1
ATOM 870 N N . ALA A 1 107 ? 2.473 -3.595 -9.614 1.00 98.69 107 ALA A N 1
ATOM 871 C CA . ALA A 1 107 ? 3.611 -4.207 -8.944 1.00 98.69 107 ALA A CA 1
ATOM 872 C C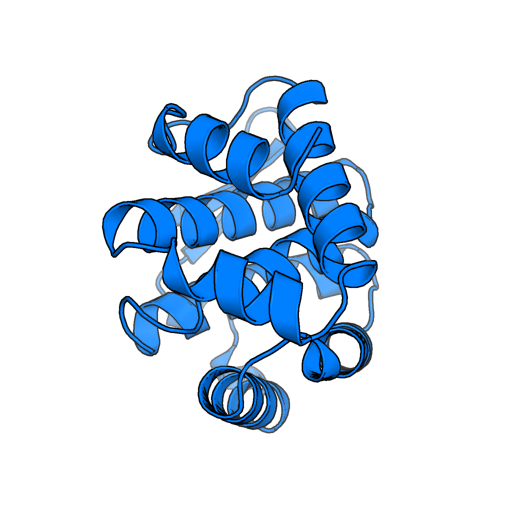 . ALA A 1 107 ? 3.371 -5.701 -8.668 1.00 98.69 107 ALA A C 1
ATOM 874 O O . ALA A 1 107 ? 4.234 -6.519 -8.980 1.00 98.69 107 ALA A O 1
ATOM 875 N N . ALA A 1 108 ? 2.174 -6.075 -8.205 1.00 98.62 108 ALA A N 1
ATOM 876 C CA . ALA A 1 108 ? 1.769 -7.465 -8.005 1.00 98.62 108 ALA A CA 1
ATOM 877 C C . ALA A 1 108 ? 1.881 -8.289 -9.295 1.00 98.62 108 ALA A C 1
ATOM 879 O O . ALA A 1 108 ? 2.512 -9.345 -9.291 1.00 98.62 108 ALA A O 1
ATOM 880 N N . LYS A 1 109 ? 1.368 -7.769 -10.421 1.00 98.12 109 LYS A N 1
ATOM 881 C CA . LYS A 1 109 ? 1.512 -8.407 -11.741 1.00 98.12 109 LYS A CA 1
ATOM 882 C C . LYS A 1 109 ? 2.979 -8.575 -12.135 1.00 98.12 109 LYS A C 1
ATOM 884 O O . LYS A 1 109 ? 3.352 -9.623 -12.651 1.00 98.12 109 LYS A O 1
ATOM 889 N N . LYS A 1 110 ? 3.825 -7.572 -11.875 1.00 98.31 110 LYS A N 1
ATOM 890 C CA . LYS A 1 110 ? 5.262 -7.629 -12.194 1.00 98.31 110 LYS A CA 1
ATOM 891 C C . LYS A 1 110 ? 6.016 -8.710 -11.427 1.00 98.31 110 LYS A C 1
ATOM 893 O O . LYS A 1 110 ? 6.945 -9.279 -11.994 1.00 98.31 110 LYS A O 1
ATOM 898 N N . ILE A 1 111 ? 5.606 -9.008 -10.197 1.00 98.31 111 ILE A N 1
ATOM 899 C CA . ILE A 1 111 ? 6.230 -10.041 -9.356 1.00 98.31 111 ILE A CA 1
ATOM 900 C C . ILE A 1 111 ? 5.410 -11.339 -9.262 1.00 98.31 111 ILE A C 1
ATOM 902 O O . ILE A 1 111 ? 5.663 -12.169 -8.394 1.00 98.31 111 ILE A O 1
ATOM 906 N N . ASN A 1 112 ? 4.434 -11.533 -10.158 1.00 98.38 112 ASN A N 1
ATOM 907 C CA . ASN A 1 112 ? 3.554 -12.710 -10.214 1.00 98.38 112 ASN A CA 1
ATOM 908 C C . ASN A 1 112 ? 2.812 -13.014 -8.895 1.00 98.38 112 ASN A C 1
ATOM 910 O O . ASN A 1 112 ? 2.621 -14.172 -8.523 1.00 98.38 112 ASN A O 1
ATOM 914 N N . VAL A 1 113 ? 2.379 -11.974 -8.181 1.00 98.50 113 VAL A N 1
ATOM 915 C CA . VAL A 1 113 ? 1.518 -12.089 -6.998 1.00 98.50 113 VAL A CA 1
ATOM 916 C C . VAL A 1 113 ? 0.059 -11.889 -7.402 1.00 98.50 113 VAL A C 1
ATOM 918 O O . VAL A 1 113 ? -0.288 -10.924 -8.080 1.00 98.50 113 VAL A O 1
ATOM 921 N N . ASP A 1 114 ? -0.811 -12.784 -6.935 1.00 98.25 114 ASP A N 1
ATOM 922 C CA . ASP A 1 114 ? -2.259 -12.656 -7.090 1.00 98.25 114 ASP A CA 1
ATOM 923 C C . ASP A 1 114 ? -2.792 -11.501 -6.228 1.00 98.25 114 ASP A C 1
ATOM 925 O O . ASP A 1 114 ? -2.923 -11.611 -5.003 1.00 98.25 114 ASP A O 1
ATOM 929 N N . PHE A 1 115 ? -3.078 -10.379 -6.888 1.00 98.31 115 PHE A N 1
ATOM 930 C CA . PHE A 1 115 ? -3.574 -9.167 -6.247 1.00 98.31 115 PHE A CA 1
ATOM 931 C C . PHE A 1 115 ? -4.957 -9.358 -5.610 1.00 98.31 115 PHE A C 1
ATOM 933 O O . PHE A 1 115 ? -5.193 -8.844 -4.519 1.00 98.31 115 PHE A O 1
ATOM 940 N N . PHE A 1 116 ? -5.852 -10.134 -6.230 1.00 98.00 116 PHE A N 1
ATOM 941 C CA . PHE A 1 116 ? -7.192 -10.381 -5.691 1.00 98.00 116 PHE A CA 1
ATOM 942 C C . PHE A 1 116 ? -7.103 -11.096 -4.341 1.00 98.00 116 PHE A C 1
ATOM 944 O O . PHE A 1 116 ? -7.683 -10.652 -3.349 1.00 98.00 116 PHE A O 1
ATOM 951 N N . ASN A 1 117 ? -6.310 -12.168 -4.283 1.00 98.19 117 ASN A N 1
ATOM 952 C CA . ASN A 1 117 ? -6.092 -12.917 -3.048 1.00 98.19 117 ASN A CA 1
ATOM 953 C C . ASN A 1 117 ? -5.365 -12.083 -1.984 1.00 98.19 117 ASN A C 1
ATOM 955 O O . ASN A 1 117 ? -5.663 -12.212 -0.795 1.00 98.19 117 ASN A O 1
ATOM 959 N N . LEU A 1 118 ? -4.455 -11.197 -2.395 1.00 98.12 118 LEU A N 1
ATOM 960 C CA . LEU A 1 118 ? -3.779 -10.276 -1.484 1.00 98.12 118 LEU A CA 1
ATOM 961 C C . LEU A 1 118 ? -4.744 -9.241 -0.876 1.00 98.12 118 LEU A C 1
ATOM 963 O O . LEU A 1 118 ? -4.674 -8.961 0.319 1.00 98.12 118 LEU A O 1
ATOM 967 N N . VAL A 1 119 ? -5.681 -8.705 -1.663 1.00 98.25 119 VAL A N 1
ATOM 968 C CA . VAL A 1 119 ? -6.731 -7.814 -1.146 1.00 98.25 119 VAL A CA 1
ATOM 969 C C . VAL A 1 119 ? -7.674 -8.575 -0.216 1.00 98.25 119 VAL A C 1
ATOM 971 O O . VAL A 1 119 ? -7.987 -8.091 0.870 1.00 98.25 119 VAL A O 1
ATOM 974 N N . LYS A 1 120 ? -8.098 -9.793 -0.576 1.00 98.00 120 LYS A N 1
ATOM 975 C CA . LYS A 1 120 ? -8.963 -10.602 0.296 1.00 98.00 120 LYS A CA 1
ATOM 976 C C . LYS A 1 120 ? -8.317 -10.912 1.647 1.00 98.00 120 LYS A C 1
ATOM 978 O O . LYS A 1 120 ? -9.031 -10.916 2.648 1.00 98.00 120 LYS A O 1
ATOM 983 N N . SER A 1 121 ? -6.995 -11.098 1.708 1.00 97.38 121 SER A N 1
ATOM 984 C CA . SER A 1 121 ? -6.308 -11.369 2.977 1.00 97.38 121 SER A CA 1
ATOM 985 C C . SER A 1 121 ? -6.267 -10.180 3.937 1.00 97.38 121 SER A C 1
ATOM 987 O O . SER A 1 121 ? -6.102 -10.402 5.131 1.00 97.38 121 SER A O 1
ATOM 989 N N . ILE A 1 122 ? -6.422 -8.940 3.454 1.00 97.06 122 ILE A N 1
ATOM 990 C CA . ILE A 1 122 ? -6.352 -7.737 4.305 1.00 97.06 122 ILE A CA 1
ATOM 991 C C . ILE A 1 122 ? -7.714 -7.146 4.682 1.00 97.06 122 ILE A C 1
ATOM 993 O O . ILE A 1 122 ? -7.784 -6.340 5.609 1.00 97.06 122 ILE A O 1
ATOM 997 N N . LEU A 1 123 ? -8.808 -7.585 4.046 1.00 96.62 123 LEU A N 1
ATOM 998 C CA . LEU A 1 123 ? -10.161 -7.114 4.376 1.00 96.62 123 LEU A CA 1
ATOM 999 C C . LEU A 1 123 ? -10.538 -7.217 5.867 1.00 96.62 123 LEU A C 1
ATOM 1001 O O . LEU A 1 123 ? -11.229 -6.309 6.327 1.00 96.62 123 LEU A O 1
ATOM 1005 N N . PRO A 1 124 ? -10.114 -8.241 6.642 1.00 95.94 124 PRO A N 1
ATOM 1006 C CA . PRO A 1 124 ? -10.426 -8.313 8.072 1.00 95.94 124 PRO A CA 1
ATOM 1007 C C . PRO A 1 124 ? -9.869 -7.155 8.914 1.00 95.94 124 PRO A C 1
ATOM 1009 O O . PRO A 1 124 ? -10.363 -6.921 10.010 1.00 95.94 124 PRO A O 1
ATOM 1012 N N . TYR A 1 125 ? -8.856 -6.432 8.423 1.00 95.25 125 TYR A N 1
ATOM 1013 C CA . TYR A 1 125 ? -8.220 -5.313 9.136 1.00 95.25 125 TYR A CA 1
ATOM 1014 C C . TYR A 1 125 ? -8.767 -3.944 8.699 1.00 95.25 125 TYR A C 1
ATOM 1016 O O . TYR A 1 125 ? -8.477 -2.902 9.294 1.00 95.25 125 TYR A O 1
ATOM 1024 N N . CYS A 1 126 ? -9.558 -3.919 7.635 1.00 95.75 126 CYS A N 1
ATOM 1025 C CA . CYS A 1 126 ? -10.122 -2.703 7.078 1.00 95.75 126 CYS A CA 1
ATOM 1026 C C . CYS A 1 126 ? -11.426 -2.322 7.801 1.00 95.75 126 CYS A C 1
ATOM 1028 O O . CYS A 1 126 ? -12.142 -3.176 8.319 1.00 95.75 126 CYS A O 1
ATOM 1030 N N . SER A 1 127 ? -11.755 -1.025 7.836 1.00 94.19 127 SER A N 1
ATOM 1031 C CA . SER A 1 127 ? -13.113 -0.606 8.213 1.00 94.19 127 SER A CA 1
ATOM 1032 C C . SER A 1 127 ? -14.128 -1.066 7.157 1.00 94.19 127 SER A C 1
ATOM 1034 O O . SER A 1 127 ? -13.751 -1.451 6.046 1.00 94.19 127 SER A O 1
ATOM 1036 N N . VAL A 1 128 ? -15.424 -0.945 7.460 1.00 94.44 128 VAL A N 1
ATOM 1037 C CA . VAL A 1 128 ? -16.500 -1.176 6.481 1.00 94.44 128 VAL A CA 1
ATOM 1038 C C . VAL A 1 128 ? -16.293 -0.327 5.220 1.00 94.44 128 VAL A C 1
ATOM 1040 O O . VAL A 1 128 ? -16.332 -0.863 4.116 1.00 94.44 128 VAL A O 1
ATOM 1043 N N . ARG A 1 129 ? -15.965 0.963 5.379 1.00 93.00 129 ARG A N 1
ATOM 1044 C CA . ARG A 1 129 ? -15.750 1.895 4.260 1.00 93.00 129 ARG A CA 1
ATOM 1045 C C . ARG A 1 129 ? -14.612 1.440 3.353 1.00 93.00 129 ARG A C 1
ATOM 1047 O O . ARG A 1 129 ? -14.763 1.364 2.136 1.00 93.00 129 ARG A O 1
ATOM 1054 N N . THR A 1 130 ? -13.459 1.132 3.939 1.00 94.75 130 THR A N 1
ATOM 1055 C CA . THR A 1 130 ? -12.290 0.735 3.145 1.00 94.75 130 THR A CA 1
ATOM 1056 C C . THR A 1 130 ? -12.481 -0.640 2.522 1.00 94.75 130 THR A C 1
ATOM 1058 O O . THR A 1 130 ? -12.074 -0.857 1.381 1.00 94.75 130 THR A O 1
ATOM 1061 N N . LYS A 1 131 ? -13.167 -1.551 3.219 1.00 96.31 131 LYS A N 1
ATOM 1062 C CA . LYS A 1 131 ? -13.548 -2.852 2.673 1.00 96.31 131 LYS A CA 1
ATOM 1063 C C . LYS A 1 131 ? -14.417 -2.698 1.424 1.00 96.31 131 LYS A C 1
ATOM 1065 O O . LYS A 1 131 ? -14.068 -3.270 0.397 1.00 96.31 131 LYS A O 1
ATOM 1070 N N . GLU A 1 132 ? -15.476 -1.891 1.480 1.00 95.44 132 GLU A N 1
ATOM 1071 C CA . GLU A 1 132 ? -16.334 -1.615 0.319 1.00 95.44 132 GLU A CA 1
ATOM 1072 C C . GLU A 1 132 ? -15.530 -1.036 -0.853 1.00 95.44 132 GLU A C 1
ATOM 1074 O O . GLU A 1 132 ? -15.665 -1.494 -1.986 1.00 95.44 132 GLU A O 1
ATOM 1079 N N . ASN A 1 133 ? -14.632 -0.082 -0.589 1.00 94.94 133 ASN A N 1
ATOM 1080 C CA . ASN A 1 133 ? -13.781 0.513 -1.622 1.00 94.94 133 ASN A CA 1
ATOM 1081 C C . ASN A 1 133 ? -12.838 -0.507 -2.280 1.00 94.94 133 ASN A C 1
ATOM 1083 O O . ASN A 1 133 ? -12.707 -0.524 -3.505 1.00 94.94 133 ASN A O 1
ATOM 1087 N N . LEU A 1 134 ? -12.204 -1.375 -1.490 1.00 96.69 134 LEU A N 1
ATOM 1088 C CA . LEU A 1 134 ? -11.326 -2.427 -2.000 1.00 96.69 134 LEU A CA 1
ATOM 1089 C C . LEU A 1 134 ? -12.098 -3.494 -2.778 1.00 96.69 134 LEU A C 1
ATOM 1091 O O . LEU A 1 134 ? -11.638 -3.936 -3.828 1.00 96.69 134 LEU A O 1
ATOM 1095 N N . GLU A 1 135 ? -13.275 -3.891 -2.295 1.00 96.75 135 GLU A N 1
ATOM 1096 C CA . GLU A 1 135 ? -14.134 -4.854 -2.985 1.00 96.75 135 GLU A CA 1
ATOM 1097 C C . GLU A 1 135 ? -14.658 -4.288 -4.307 1.00 96.75 135 GLU A C 1
ATOM 1099 O O . GLU A 1 135 ? -14.617 -4.973 -5.329 1.00 96.75 135 GLU A O 1
ATOM 1104 N N . ASN A 1 136 ? -15.058 -3.018 -4.331 1.00 95.38 136 ASN A N 1
ATOM 1105 C CA . ASN A 1 136 ? -15.413 -2.325 -5.566 1.00 95.38 136 ASN A CA 1
ATOM 1106 C C . ASN A 1 136 ? -14.228 -2.256 -6.534 1.00 95.38 136 ASN A C 1
ATOM 1108 O O . ASN A 1 136 ? -14.406 -2.458 -7.733 1.00 95.38 136 ASN A O 1
ATOM 1112 N N . TYR A 1 137 ? -13.015 -2.009 -6.029 1.00 96.62 137 TYR A N 1
ATOM 1113 C CA . TYR A 1 137 ? -11.817 -1.962 -6.860 1.00 96.62 137 TYR A CA 1
ATOM 1114 C C . TYR A 1 137 ? -11.520 -3.308 -7.531 1.00 96.62 137 TYR A C 1
ATOM 1116 O O . TYR A 1 137 ? -11.327 -3.345 -8.742 1.00 96.62 137 TYR A O 1
ATOM 1124 N N . ILE A 1 138 ? -11.503 -4.414 -6.780 1.00 96.44 138 ILE A N 1
ATOM 1125 C CA . ILE A 1 138 ? -11.136 -5.735 -7.329 1.00 96.44 138 ILE A CA 1
ATOM 1126 C C . ILE A 1 138 ? -12.213 -6.350 -8.232 1.00 96.44 138 ILE A C 1
ATOM 1128 O O . ILE A 1 138 ? -11.904 -7.250 -9.005 1.00 96.44 138 ILE A O 1
ATOM 1132 N N . ASN A 1 139 ? -13.461 -5.883 -8.136 1.00 95.88 139 ASN A N 1
ATOM 1133 C CA . ASN A 1 139 ? -14.572 -6.360 -8.964 1.00 95.88 139 ASN A CA 1
ATOM 1134 C C . ASN A 1 139 ? -14.792 -5.522 -10.232 1.00 95.88 139 ASN A C 1
ATOM 1136 O O . ASN A 1 139 ? -15.638 -5.872 -11.057 1.00 95.88 139 ASN A O 1
ATOM 1140 N N . ARG A 1 140 ? -14.087 -4.396 -10.387 1.00 93.88 140 ARG A N 1
ATOM 1141 C CA . ARG A 1 140 ? -14.239 -3.529 -11.560 1.00 93.88 140 ARG A CA 1
ATOM 1142 C C . ARG A 1 140 ? -13.512 -4.100 -12.778 1.00 93.88 140 ARG A C 1
ATOM 1144 O O . ARG A 1 140 ? -12.653 -4.969 -12.659 1.00 93.88 140 ARG A O 1
ATOM 1151 N N . ASP A 1 141 ? -13.819 -3.558 -13.953 1.00 93.94 141 ASP A N 1
ATOM 1152 C CA . ASP A 1 141 ? -13.103 -3.901 -15.182 1.00 93.94 141 ASP A CA 1
ATOM 1153 C C . ASP A 1 141 ? -11.609 -3.546 -15.060 1.00 93.94 141 ASP A C 1
ATOM 1155 O O . ASP A 1 141 ? -11.233 -2.381 -14.897 1.00 93.94 141 ASP A O 1
ATOM 1159 N N . GLY A 1 142 ? -10.751 -4.565 -15.149 1.00 90.75 142 GLY A N 1
ATOM 1160 C CA . GLY A 1 142 ? -9.302 -4.425 -15.025 1.00 90.75 142 GLY A CA 1
ATOM 1161 C C . GLY A 1 142 ? -8.657 -3.573 -16.124 1.00 90.75 142 GLY A C 1
ATOM 1162 O O . GLY A 1 142 ? -7.576 -3.033 -15.896 1.00 90.75 142 GLY A O 1
ATOM 1163 N N . SER A 1 143 ? -9.307 -3.374 -17.279 1.00 93.19 143 SER A N 1
ATOM 1164 C CA . SER A 1 143 ? -8.824 -2.449 -18.321 1.00 93.19 143 SER A CA 1
ATOM 1165 C C . SER A 1 143 ? -8.792 -0.992 -17.839 1.00 93.19 143 SER A C 1
ATOM 1167 O O . SER A 1 143 ? -7.984 -0.178 -18.293 1.00 93.19 143 SER A O 1
ATOM 1169 N N . LEU A 1 144 ? -9.619 -0.665 -16.841 1.00 94.25 144 LEU A N 1
ATOM 1170 C CA . LEU A 1 144 ? -9.622 0.641 -16.195 1.00 94.25 144 LEU A CA 1
ATOM 1171 C C . LEU A 1 144 ? -8.422 0.825 -15.256 1.00 94.25 144 LEU A C 1
ATOM 1173 O O . LEU A 1 144 ? -8.115 1.964 -14.913 1.00 94.25 144 LEU A O 1
ATOM 1177 N N . ASN A 1 145 ? -7.737 -0.252 -14.849 1.00 94.56 145 ASN A N 1
ATOM 1178 C CA . ASN A 1 145 ? -6.600 -0.249 -13.910 1.00 94.56 145 ASN A CA 1
ATOM 1179 C C . ASN A 1 145 ? -5.238 -0.056 -14.581 1.00 94.56 145 ASN A C 1
ATOM 1181 O O . ASN A 1 145 ? -4.201 -0.248 -13.952 1.00 94.56 145 ASN A O 1
ATOM 1185 N N . GLU A 1 146 ? -5.198 0.306 -15.858 1.00 95.38 146 GLU A N 1
ATOM 1186 C CA . GLU A 1 146 ? -3.929 0.546 -16.535 1.00 95.38 146 GLU A CA 1
ATOM 1187 C C . GLU A 1 146 ? -3.295 1.872 -16.093 1.00 95.38 146 GLU A C 1
ATOM 1189 O O . GLU A 1 146 ? -3.968 2.900 -16.038 1.00 95.38 146 GLU A O 1
ATOM 1194 N N . LEU A 1 147 ? -1.976 1.874 -15.848 1.00 97.00 147 LEU A N 1
ATOM 1195 C CA . LEU A 1 147 ? -1.223 3.059 -15.398 1.00 97.00 147 LEU A CA 1
ATOM 1196 C C . LEU A 1 147 ? -1.469 4.304 -16.273 1.00 97.00 147 LEU A C 1
ATOM 1198 O O . LEU A 1 147 ? -1.598 5.412 -15.752 1.00 97.00 147 LEU A O 1
ATOM 1202 N N . LYS A 1 148 ? -1.600 4.114 -17.594 1.00 95.69 148 LYS A N 1
ATOM 1203 C CA . LYS A 1 148 ? -1.856 5.188 -18.570 1.00 95.69 148 LYS A CA 1
ATOM 1204 C C . LYS A 1 148 ? -3.156 5.952 -18.288 1.00 95.69 14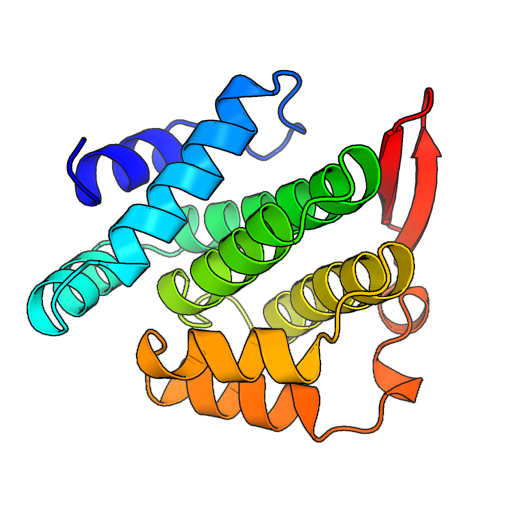8 LYS A C 1
ATOM 1206 O O . LYS A 1 148 ? -3.213 7.162 -18.478 1.00 95.69 148 LYS A O 1
ATOM 1211 N N . ASN A 1 149 ? -4.179 5.276 -17.757 1.00 95.62 149 ASN A N 1
ATOM 1212 C CA . ASN A 1 149 ? -5.462 5.901 -17.417 1.00 95.62 149 ASN A CA 1
ATOM 1213 C C . ASN A 1 149 ? -5.331 6.873 -16.231 1.00 95.62 149 ASN A C 1
ATOM 1215 O O . ASN A 1 149 ? -6.227 7.678 -15.991 1.00 95.62 149 ASN A O 1
ATOM 1219 N N . PHE A 1 150 ? -4.212 6.808 -15.505 1.00 95.62 150 PHE A N 1
ATOM 1220 C CA . PHE A 1 150 ? -3.892 7.658 -14.362 1.00 95.62 150 PHE A CA 1
ATOM 1221 C C . PHE A 1 150 ? -2.727 8.612 -14.643 1.00 95.62 150 PHE A C 1
ATOM 1223 O O . PHE A 1 150 ? -2.244 9.244 -13.705 1.00 95.62 150 PHE A O 1
ATOM 1230 N N .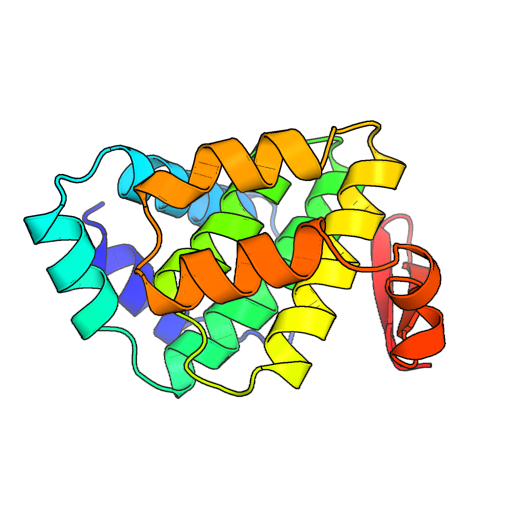 GLN A 1 151 ? -2.282 8.729 -15.904 1.00 96.44 151 GLN A N 1
ATOM 1231 C CA . GLN A 1 151 ? -1.114 9.533 -16.295 1.00 96.44 151 GLN A CA 1
ATOM 1232 C C . GLN A 1 151 ? 0.124 9.138 -15.478 1.00 96.44 151 GLN A C 1
ATOM 1234 O O . GLN A 1 151 ? 0.812 9.973 -14.884 1.00 96.44 151 GLN A O 1
ATOM 1239 N N . ILE A 1 152 ? 0.362 7.830 -15.367 1.00 97.12 152 ILE A N 1
ATOM 1240 C CA . ILE A 1 152 ? 1.519 7.266 -14.677 1.00 97.12 152 ILE A CA 1
ATOM 1241 C C . ILE A 1 152 ? 2.314 6.439 -15.672 1.00 97.12 152 ILE A C 1
ATOM 1243 O O . ILE A 1 152 ? 1.784 5.553 -16.342 1.00 97.12 152 ILE A O 1
ATOM 1247 N N . LYS A 1 153 ? 3.622 6.676 -15.703 1.00 97.12 153 LYS A N 1
ATOM 1248 C CA . LYS A 1 153 ? 4.584 5.847 -16.423 1.00 97.12 153 LYS A CA 1
ATOM 1249 C C . LYS A 1 153 ? 5.431 5.045 -15.447 1.00 97.12 153 LYS A C 1
ATOM 1251 O O . LYS A 1 153 ? 5.880 5.548 -14.419 1.00 97.12 153 LYS A O 1
ATOM 1256 N N . PHE A 1 154 ? 5.681 3.795 -15.806 1.00 97.25 154 PHE A N 1
ATOM 1257 C CA . PHE A 1 154 ? 6.647 2.932 -15.140 1.00 97.25 154 PHE A CA 1
ATOM 1258 C C . PHE A 1 154 ? 7.988 2.998 -15.879 1.00 97.25 154 PHE A C 1
ATOM 1260 O O . PHE A 1 154 ? 8.023 2.857 -17.104 1.00 97.25 154 PHE A O 1
ATOM 1267 N N . LYS A 1 155 ? 9.092 3.204 -15.153 1.00 97.44 155 LYS A N 1
ATOM 1268 C CA . LYS A 1 155 ? 10.457 3.200 -15.702 1.00 97.44 155 LYS A CA 1
ATOM 1269 C C . LYS A 1 155 ? 11.441 2.551 -14.735 1.00 97.44 155 LYS A C 1
ATOM 1271 O O . LYS A 1 155 ? 11.223 2.545 -13.530 1.00 97.44 155 LYS A O 1
ATOM 1276 N N . MET A 1 156 ? 12.558 2.072 -15.274 1.00 96.62 156 MET A N 1
ATOM 1277 C CA . MET A 1 156 ? 13.746 1.756 -14.485 1.00 96.62 156 MET A CA 1
ATOM 1278 C C . MET A 1 156 ? 14.617 3.013 -14.424 1.00 96.62 156 MET A C 1
ATOM 1280 O O . MET A 1 156 ? 15.057 3.498 -15.467 1.00 96.62 156 MET A O 1
ATOM 1284 N N . VAL A 1 157 ? 14.844 3.556 -13.231 1.00 94.75 157 VAL A N 1
ATOM 1285 C CA . VAL A 1 157 ? 15.722 4.713 -12.998 1.00 94.75 157 VAL A CA 1
ATOM 1286 C C . VAL A 1 157 ? 16.918 4.206 -12.209 1.00 94.75 157 VAL A C 1
ATOM 1288 O O . VAL A 1 157 ? 16.738 3.715 -11.104 1.00 94.75 157 VAL A O 1
ATOM 1291 N N . GLU A 1 158 ? 18.112 4.235 -12.805 1.00 91.88 158 GLU A N 1
ATOM 1292 C CA . GLU A 1 158 ? 19.344 3.715 -12.176 1.00 91.88 158 GLU A CA 1
ATOM 1293 C C . GLU A 1 158 ? 19.212 2.259 -11.674 1.00 91.88 158 GLU A C 1
ATOM 1295 O O . GLU A 1 158 ? 19.770 1.869 -10.656 1.00 91.88 158 GLU A O 1
ATOM 1300 N N . GLY A 1 159 ? 18.438 1.434 -12.391 1.00 91.94 159 GLY A N 1
ATOM 1301 C CA . GLY A 1 159 ? 18.172 0.042 -12.006 1.00 91.94 159 GLY A CA 1
ATOM 1302 C C . GLY A 1 159 ? 17.055 -0.137 -10.972 1.00 91.94 159 GLY A C 1
ATOM 1303 O O . GLY A 1 159 ? 16.715 -1.274 -10.652 1.00 91.94 159 GLY A O 1
ATOM 1304 N N . TYR A 1 160 ? 16.425 0.947 -10.513 1.00 93.81 160 TYR A N 1
ATOM 1305 C CA . TYR A 1 160 ? 15.318 0.909 -9.563 1.00 93.81 160 TYR A CA 1
ATOM 1306 C C . TYR A 1 160 ? 13.942 1.065 -10.254 1.00 93.81 160 TYR A C 1
ATOM 1308 O O . TYR A 1 160 ? 13.739 2.018 -11.021 1.00 93.81 160 TYR A O 1
ATOM 1316 N N . PRO A 1 161 ? 12.970 0.162 -10.005 1.00 96.56 161 PRO A N 1
ATOM 1317 C CA . PRO A 1 161 ? 11.598 0.279 -10.500 1.00 96.56 161 PRO A CA 1
ATOM 1318 C C . PRO A 1 161 ? 10.924 1.538 -9.954 1.00 96.56 161 PRO A C 1
ATOM 1320 O O . PRO A 1 161 ? 10.830 1.722 -8.748 1.00 96.56 161 PRO A O 1
ATOM 1323 N N . THR A 1 162 ? 10.444 2.408 -10.836 1.00 96.69 162 THR A N 1
ATOM 1324 C CA . THR A 1 162 ? 9.972 3.740 -10.451 1.00 96.69 162 THR A CA 1
ATOM 1325 C C . THR A 1 162 ? 8.678 4.104 -11.174 1.00 96.69 162 THR A C 1
ATOM 1327 O O . THR A 1 162 ? 8.595 4.013 -12.403 1.00 96.69 162 THR A O 1
ATOM 1330 N N . PHE A 1 163 ? 7.684 4.580 -10.424 1.00 97.44 163 PHE A N 1
ATOM 1331 C CA . PHE A 1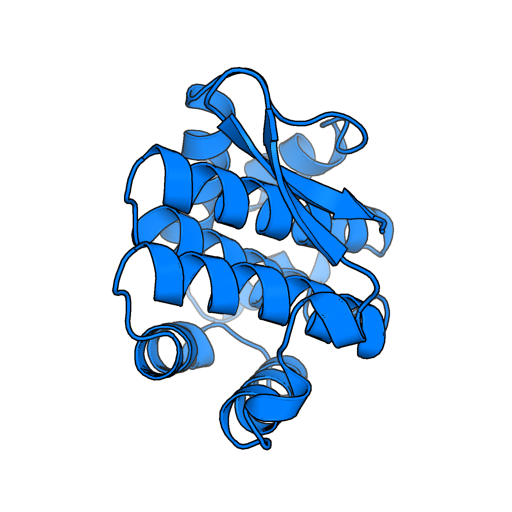 163 ? 6.497 5.237 -10.960 1.00 97.44 163 PHE A CA 1
ATOM 1332 C C . PHE A 1 163 ? 6.724 6.746 -11.054 1.00 97.44 163 PHE A C 1
ATOM 1334 O O . PHE A 1 163 ? 7.167 7.406 -10.111 1.00 97.44 163 PHE A O 1
ATOM 1341 N N . LEU A 1 164 ? 6.419 7.313 -12.215 1.00 94.50 164 LEU A N 1
ATOM 1342 C CA . LEU A 1 164 ? 6.560 8.738 -12.491 1.00 94.50 16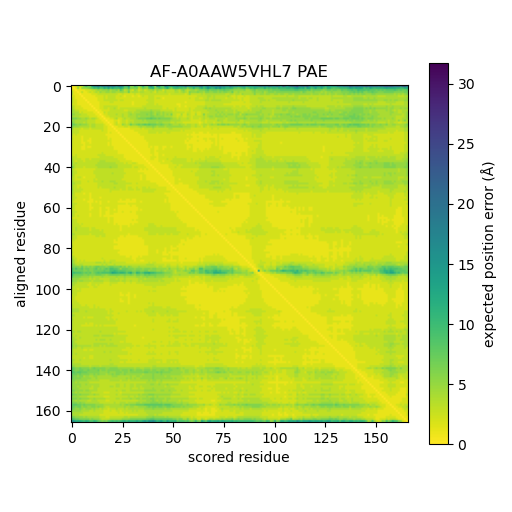4 LEU A CA 1
ATOM 1343 C C . LEU A 1 164 ? 5.240 9.274 -13.055 1.00 94.50 164 LEU A C 1
ATOM 1345 O O . LEU A 1 164 ? 4.571 8.545 -13.789 1.00 94.50 164 LEU A O 1
ATOM 1349 N N . PRO A 1 165 ? 4.870 10.533 -12.774 1.00 92.00 165 PRO A N 1
ATOM 1350 C CA . PRO A 1 165 ? 3.832 11.211 -13.542 1.00 92.00 165 PRO A CA 1
ATOM 1351 C C . PRO A 1 165 ? 4.205 11.218 -15.027 1.00 92.00 165 PRO A C 1
ATOM 1353 O O . PRO A 1 165 ? 5.389 11.362 -15.369 1.00 92.00 165 PRO A O 1
ATOM 1356 N N . GLU A 1 166 ? 3.222 11.000 -15.895 1.00 85.25 166 GLU A N 1
ATOM 1357 C CA . GLU A 1 166 ? 3.408 11.096 -17.342 1.00 85.25 166 GLU A CA 1
ATOM 1358 C C . GLU A 1 166 ? 3.741 12.523 -17.765 1.00 85.25 166 GLU A C 1
ATOM 1360 O O . GLU A 1 166 ? 3.011 13.458 -17.374 1.00 85.25 166 GLU A O 1
#

Foldseek 3Di:
DQLVVLLVVLLPDDLVDQDPDPVVLVSLLVSLVNLVVDDPVSLVVLLVVDDPSSLVSLLSQLLSLLQVCLVVLDPSSLLSSVSSLQSSQCPHDLVSVLLSLLSSVVSCVSSVHDSVVSLVVCLVSHDPSSNVSSVCSVPDDCVCSDNVVVQWDWDQDVNTTDIDRD

Mean predicted aligned error: 2.81 Å

Nearest PDB structures (foldseek):
  5cwl-assembly2_B  TM=3.958E-01  e=2.224E+00  synthetic construct
  8e12-assembly1_C  TM=2.199E-01  e=8.249E-01  synthetic construct
  3woz-assembly1_A  TM=2.053E-01  e=7.470E-01  Mus musculus
  6xns-assembly2_F  TM=2.979E-01  e=3.475E+00  synthetic construct

pLDDT: mean 95.14, std 3.97, range [66.25, 98.81]